Protein AF-A0A133ZW03-F1 (afdb_monomer)

Organism: NCBI:txid157687

pLDDT: mean 74.13, std 11.85, range [48.78, 93.44]

Solvent-accessible surface area (backbone atoms only — not comparable to full-atom values): 4042 Å² total; per-residue (Å²): 123,72,71,64,79,76,40,90,87,54,60,60,69,67,60,55,54,53,49,51,55,52,42,72,73,37,97,73,59,71,99,72,80,77,66,65,75,63,37,56,61,50,53,52,47,51,75,70,35,62,65,72,57,49,51,52,52,55,60,61,73,73,110

Secondary structure (DSSP, 8-state):
-HHHHTSTTSPPHHHHHHHHHHHHT-SS--S----STTHHHHHHHHHHS-HHHHHHHHHHHT-

Foldseek 3Di:
DVVVVPDPPWFDCVQVVVVVVVQVPDPDHDPDDQTTDCSVVLVVVPVVDPVVVNVVVVVVVVD

Sequence (63 aa):
MKKQYSGNMLSNPIVITKAISKAVNSRRPKARYLIGFMAKPLVFLHTILSARVFDKIMKSVSK

Nearest PDB structures (foldseek):
  6dtp-assembly1_B  TM=7.519E-01  e=9.033E+00  Homo sapiens

Structure (mmCIF, N/CA/C/O backbone):
data_AF-A0A133ZW03-F1
#
_entry.id   AF-A0A133ZW03-F1
#
loop_
_atom_site.group_PDB
_atom_site.id
_atom_site.type_symbol
_atom_site.label_atom_id
_atom_site.label_alt_id
_atom_site.label_comp_id
_atom_site.label_asym_id
_atom_site.label_entity_id
_atom_site.label_seq_id
_atom_site.pdbx_PDB_ins_code
_atom_site.Cartn_x
_atom_site.Cartn_y
_atom_site.Cartn_z
_atom_site.occupancy
_atom_site.B_iso_or_equiv
_atom_site.auth_seq_id
_atom_site.auth_comp_id
_atom_site.auth_asym_id
_atom_site.auth_atom_id
_atom_site.pdbx_PDB_model_num
ATOM 1 N N . MET A 1 1 ? 7.621 -20.195 7.386 1.00 51.16 1 MET A N 1
ATOM 2 C CA . MET A 1 1 ? 6.363 -19.409 7.438 1.00 51.16 1 MET A CA 1
ATOM 3 C C . MET A 1 1 ? 6.297 -18.404 8.599 1.00 51.16 1 MET A C 1
ATOM 5 O O . MET A 1 1 ? 5.919 -17.274 8.346 1.00 51.16 1 MET A O 1
ATOM 9 N N . LYS A 1 2 ? 6.695 -18.721 9.847 1.00 53.41 2 LYS A N 1
ATOM 10 C CA . LYS A 1 2 ? 6.582 -17.760 10.978 1.00 53.41 2 LYS A CA 1
ATOM 11 C C . LYS A 1 2 ? 7.503 -16.521 10.906 1.00 53.41 2 LYS A C 1
ATOM 13 O O . LYS A 1 2 ? 7.111 -15.464 11.378 1.00 53.41 2 LYS A O 1
ATOM 18 N N . LYS A 1 3 ? 8.683 -16.621 10.273 1.00 54.22 3 LYS A N 1
ATOM 19 C CA . LYS A 1 3 ? 9.686 -15.530 10.211 1.00 54.22 3 LYS A CA 1
ATOM 20 C C . LYS A 1 3 ? 9.256 -14.277 9.430 1.00 54.22 3 LYS A C 1
ATOM 22 O O . LYS A 1 3 ? 9.827 -13.217 9.650 1.00 54.22 3 LYS A O 1
ATOM 27 N N . GLN A 1 4 ? 8.279 -14.380 8.527 1.00 56.03 4 GLN A N 1
ATOM 28 C CA . GLN A 1 4 ? 7.810 -13.226 7.746 1.00 56.03 4 GLN A CA 1
ATOM 29 C C . GLN A 1 4 ? 6.912 -12.301 8.574 1.00 56.03 4 GLN A C 1
ATOM 31 O O . GLN A 1 4 ? 7.001 -11.091 8.425 1.00 56.03 4 GLN A O 1
ATOM 36 N N . TYR A 1 5 ? 6.113 -12.859 9.491 1.00 54.53 5 TYR A N 1
ATOM 37 C CA . TYR A 1 5 ? 5.195 -12.102 10.351 1.00 54.53 5 TYR A CA 1
ATOM 38 C C . TYR A 1 5 ? 5.890 -11.372 11.507 1.00 54.53 5 TYR A C 1
ATOM 40 O O . TYR A 1 5 ? 5.321 -10.446 12.073 1.00 54.53 5 TYR A O 1
ATOM 48 N N . SER A 1 6 ? 7.112 -11.781 11.857 1.00 57.97 6 SER A N 1
ATOM 49 C CA . SER A 1 6 ? 7.906 -11.191 12.940 1.00 57.97 6 SER A CA 1
ATOM 50 C C . SER A 1 6 ? 8.829 -10.049 12.491 1.00 57.97 6 SER A C 1
ATOM 52 O O . SER A 1 6 ? 9.570 -9.524 13.314 1.00 57.97 6 SER A O 1
ATOM 54 N N . GLY A 1 7 ? 8.850 -9.695 11.200 1.00 56.81 7 GLY A N 1
ATOM 55 C CA . GLY A 1 7 ? 9.722 -8.648 10.654 1.00 56.81 7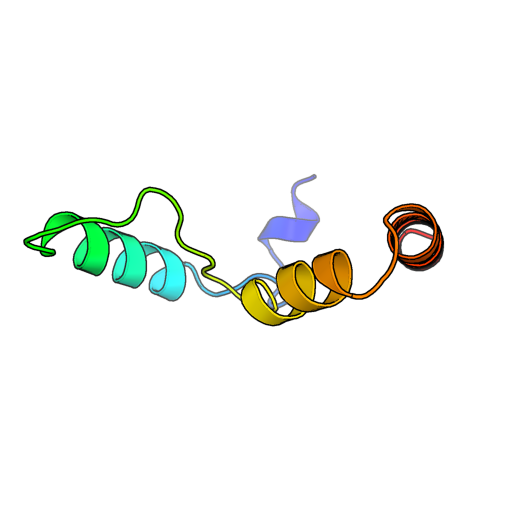 GLY A CA 1
ATOM 56 C C . GLY A 1 7 ? 8.997 -7.321 10.399 1.00 56.81 7 GLY A C 1
ATOM 57 O O . GLY A 1 7 ? 7.859 -7.311 9.940 1.00 56.81 7 GLY A O 1
ATOM 58 N N . ASN A 1 8 ? 9.698 -6.195 10.582 1.00 57.50 8 ASN A N 1
ATOM 59 C CA . ASN A 1 8 ? 9.218 -4.823 10.301 1.00 57.50 8 ASN A CA 1
ATOM 60 C C . ASN A 1 8 ? 8.916 -4.530 8.814 1.00 57.50 8 ASN A C 1
ATOM 62 O O . ASN A 1 8 ? 8.596 -3.401 8.452 1.00 57.50 8 ASN A O 1
ATOM 66 N N . MET A 1 9 ? 9.052 -5.524 7.938 1.00 55.28 9 MET A N 1
ATOM 67 C CA . MET A 1 9 ? 8.857 -5.389 6.494 1.00 55.28 9 MET A CA 1
ATOM 68 C C . MET A 1 9 ? 7.370 -5.409 6.097 1.00 55.28 9 MET A C 1
ATOM 70 O O . MET A 1 9 ? 7.010 -4.952 5.013 1.00 55.28 9 MET A O 1
ATOM 74 N N . LEU A 1 10 ? 6.497 -5.919 6.972 1.00 61.66 10 LEU A N 1
ATOM 75 C CA . LEU A 1 10 ? 5.047 -5.907 6.788 1.00 61.66 10 LEU A CA 1
ATOM 76 C C . LEU A 1 10 ? 4.440 -4.624 7.364 1.00 61.66 10 LEU A C 1
ATOM 78 O O . LEU A 1 10 ? 4.847 -4.133 8.416 1.00 61.66 10 LEU A O 1
ATOM 82 N N . SER A 1 11 ? 3.431 -4.084 6.678 1.00 66.19 11 SER A N 1
ATOM 83 C CA . SER A 1 11 ? 2.701 -2.911 7.161 1.00 66.19 11 SER A CA 1
ATOM 84 C C . SER A 1 11 ? 2.096 -3.176 8.535 1.00 66.19 11 SER A C 1
ATOM 86 O O . SER A 1 11 ? 1.445 -4.201 8.737 1.00 66.19 11 SER A O 1
ATOM 88 N N . ASN A 1 12 ? 2.271 -2.216 9.446 1.00 72.69 12 ASN A N 1
ATOM 89 C CA . ASN A 1 12 ? 1.735 -2.292 10.798 1.00 72.69 12 ASN A CA 1
ATOM 90 C C . ASN A 1 12 ? 0.217 -2.598 10.761 1.00 72.69 12 ASN A C 1
ATOM 92 O O . ASN A 1 12 ? -0.501 -1.986 9.957 1.00 72.69 12 ASN A O 1
ATOM 96 N N . PRO A 1 13 ? -0.288 -3.507 11.620 1.00 78.31 13 PRO A N 1
ATOM 97 C CA . PRO A 1 13 ? -1.703 -3.888 11.672 1.00 78.31 13 PRO A CA 1
ATOM 98 C C . PRO A 1 13 ? -2.665 -2.697 11.791 1.00 78.31 13 PRO A C 1
ATOM 100 O O . PRO A 1 13 ? -3.799 -2.778 11.316 1.00 78.31 13 PRO A O 1
ATOM 103 N N . ILE A 1 14 ? -2.210 -1.555 12.317 1.00 82.56 14 ILE A N 1
ATOM 104 C CA . ILE A 1 14 ? -3.000 -0.320 12.390 1.00 82.56 14 ILE A CA 1
ATOM 105 C C . ILE A 1 14 ? -3.483 0.194 11.026 1.00 82.56 14 ILE A C 1
ATOM 107 O O . ILE A 1 14 ? -4.516 0.855 10.926 1.00 82.56 14 ILE A O 1
ATOM 111 N N . VAL A 1 15 ? -2.746 -0.092 9.951 1.00 83.50 15 VAL A N 1
ATOM 112 C CA . VAL A 1 15 ? -3.112 0.327 8.592 1.00 83.50 15 VAL A CA 1
ATOM 113 C C . VAL A 1 15 ? -4.332 -0.463 8.109 1.00 83.50 15 VAL A C 1
ATOM 115 O O . VAL A 1 15 ? -5.233 0.101 7.485 1.00 83.50 15 VAL A O 1
ATOM 118 N N . ILE A 1 16 ? -4.390 -1.752 8.452 1.00 83.69 16 ILE A N 1
ATOM 119 C CA . ILE A 1 16 ? -5.501 -2.644 8.113 1.00 83.69 16 ILE A CA 1
ATOM 120 C C . ILE A 1 16 ? -6.738 -2.261 8.928 1.00 83.69 16 ILE A C 1
ATOM 122 O O . ILE A 1 16 ? -7.809 -2.066 8.354 1.00 83.69 16 ILE A O 1
ATOM 126 N N . THR A 1 17 ? -6.600 -2.068 10.242 1.00 88.12 17 THR A N 1
ATOM 127 C CA . THR A 1 17 ? -7.738 -1.721 11.111 1.00 88.12 17 THR A CA 1
ATOM 128 C C . THR A 1 17 ? -8.362 -0.374 10.741 1.00 88.12 17 THR A C 1
ATOM 130 O O . THR A 1 17 ? -9.587 -0.265 10.671 1.00 88.12 17 THR A O 1
ATOM 133 N N . LYS A 1 18 ? -7.551 0.637 10.396 1.00 87.81 18 LYS A N 1
ATOM 134 C CA . LYS A 1 18 ? -8.047 1.925 9.876 1.00 87.81 18 LYS A CA 1
ATOM 135 C C . LYS A 1 18 ? -8.838 1.763 8.584 1.00 87.81 18 LYS A C 1
ATOM 137 O O . LYS A 1 18 ? -9.861 2.422 8.402 1.00 87.81 18 LYS A O 1
ATOM 142 N N . ALA A 1 19 ? -8.377 0.904 7.681 1.00 87.38 19 ALA A N 1
ATOM 143 C CA . ALA A 1 19 ? -9.074 0.677 6.427 1.00 87.38 19 ALA A CA 1
ATOM 144 C C . ALA A 1 19 ? -10.406 -0.058 6.624 1.00 87.38 19 ALA A C 1
ATOM 146 O O . ALA A 1 19 ? -11.391 0.324 5.995 1.00 87.38 19 ALA A O 1
ATOM 147 N N . ILE A 1 20 ? -10.458 -1.034 7.536 1.00 88.31 20 ILE A N 1
ATOM 148 C CA . ILE A 1 20 ? -11.702 -1.714 7.927 1.00 88.31 20 ILE A CA 1
ATOM 149 C C . ILE A 1 20 ? -12.681 -0.705 8.532 1.00 88.31 20 ILE A C 1
ATOM 151 O O . ILE A 1 20 ? -13.811 -0.598 8.062 1.00 88.31 20 ILE A O 1
ATOM 155 N N . SER A 1 21 ? -12.235 0.105 9.496 1.00 91.38 21 SER A N 1
ATOM 156 C CA . SER A 1 21 ? -13.069 1.153 10.100 1.00 91.38 21 SER A CA 1
ATOM 157 C C . SER A 1 21 ? -13.607 2.132 9.047 1.00 91.38 21 SER A C 1
ATOM 159 O O . SER A 1 21 ? -14.794 2.458 9.036 1.00 91.38 21 SER A O 1
ATOM 161 N N . LYS A 1 22 ? -12.775 2.540 8.082 1.00 88.75 22 LYS A N 1
ATOM 162 C CA . LYS A 1 22 ? -13.199 3.397 6.967 1.00 88.75 22 LYS A CA 1
ATOM 163 C C . LYS A 1 22 ? -14.200 2.714 6.031 1.00 88.75 22 LYS A C 1
ATOM 165 O O . LYS A 1 22 ? -15.066 3.392 5.486 1.00 88.75 22 LYS A O 1
ATOM 170 N N . ALA A 1 23 ? -14.065 1.412 5.798 1.00 88.88 23 ALA A N 1
ATOM 171 C CA . ALA A 1 23 ? -14.980 0.660 4.948 1.00 88.88 23 ALA A CA 1
ATOM 172 C C . ALA A 1 23 ? -16.366 0.537 5.592 1.00 88.88 23 ALA A C 1
ATOM 174 O O . ALA A 1 23 ? -17.358 0.818 4.924 1.00 88.88 23 ALA A O 1
ATOM 175 N N . VAL A 1 24 ? -16.418 0.207 6.887 1.00 91.88 24 VAL A N 1
ATOM 176 C CA . VAL A 1 24 ? -17.668 0.056 7.652 1.00 91.88 24 VAL A CA 1
ATOM 177 C C . VAL A 1 24 ? -18.417 1.384 7.777 1.00 91.88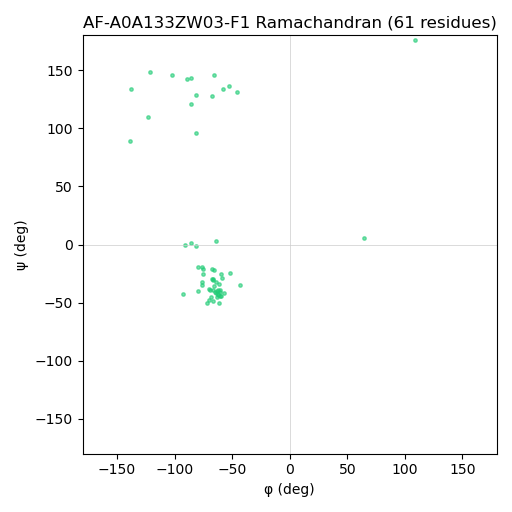 24 VAL A C 1
ATOM 179 O O . VAL A 1 24 ? -19.628 1.423 7.599 1.00 91.88 24 VAL A O 1
ATOM 182 N N . ASN A 1 25 ? -17.703 2.488 8.011 1.00 93.44 25 ASN A N 1
ATOM 183 C CA . ASN A 1 25 ? -18.314 3.815 8.151 1.00 93.44 25 ASN A CA 1
ATOM 184 C C . ASN A 1 25 ? -18.637 4.507 6.809 1.00 93.44 25 ASN A C 1
ATOM 186 O O . ASN A 1 25 ? -19.141 5.630 6.792 1.00 93.44 25 ASN A O 1
ATOM 190 N N . SER A 1 26 ? -18.325 3.891 5.664 1.00 91.31 26 SER A N 1
ATOM 191 C CA . SER A 1 26 ? -18.565 4.501 4.354 1.00 91.31 26 SER A CA 1
ATOM 192 C C . SER A 1 26 ? -20.013 4.317 3.907 1.00 91.31 26 SER A C 1
ATOM 194 O O . SER A 1 26 ? -20.493 3.195 3.783 1.00 91.31 26 SER A O 1
ATOM 196 N N . ARG A 1 27 ? -20.673 5.411 3.508 1.00 90.69 27 ARG A N 1
ATOM 197 C CA . ARG A 1 27 ? -22.009 5.374 2.880 1.00 90.69 27 ARG A CA 1
ATOM 198 C C . ARG A 1 27 ? -22.045 4.564 1.575 1.00 90.69 2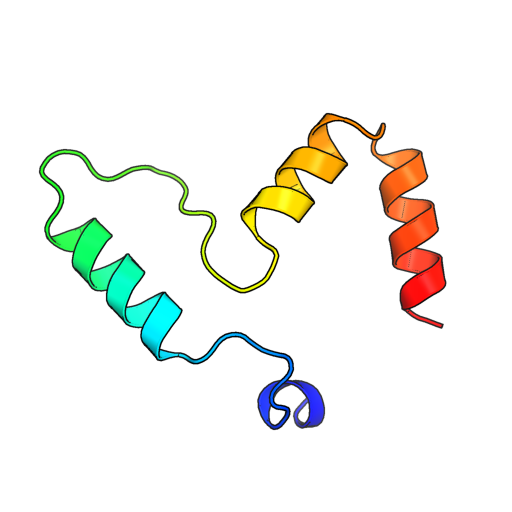7 ARG A C 1
ATOM 200 O O . ARG A 1 27 ? -23.103 4.098 1.169 1.00 90.69 27 ARG A O 1
ATOM 207 N N . ARG A 1 28 ? -20.903 4.437 0.888 1.00 88.44 28 ARG A N 1
ATOM 208 C CA . ARG A 1 28 ? -20.723 3.622 -0.325 1.00 88.44 28 ARG A CA 1
ATOM 209 C C . ARG A 1 28 ? -19.371 2.903 -0.251 1.00 88.44 28 ARG A C 1
ATOM 211 O O . ARG A 1 28 ? -18.354 3.479 -0.656 1.00 88.44 28 ARG A O 1
ATOM 218 N N . PRO A 1 29 ? -19.302 1.699 0.338 1.00 86.88 29 PRO A N 1
ATOM 219 C CA . PRO A 1 29 ? -18.051 0.955 0.433 1.00 86.88 29 PRO A CA 1
ATOM 220 C C . PRO A 1 29 ? -17.557 0.538 -0.961 1.00 86.88 29 PRO A C 1
ATOM 222 O O . PRO A 1 29 ? -18.344 0.266 -1.866 1.00 86.88 29 PRO A O 1
ATOM 225 N N . LYS A 1 30 ? -16.235 0.510 -1.154 1.00 85.00 30 LYS A N 1
ATOM 226 C CA . LYS A 1 30 ? -15.615 0.027 -2.397 1.00 85.00 30 LYS A CA 1
ATOM 227 C C . LYS A 1 30 ? -15.448 -1.489 -2.323 1.00 85.00 30 LYS A C 1
ATOM 229 O O . LYS A 1 30 ? -15.069 -2.011 -1.287 1.00 85.00 30 LYS A O 1
ATOM 234 N N . ALA A 1 31 ? -15.629 -2.193 -3.438 1.00 84.44 31 ALA A N 1
ATOM 235 C CA . ALA A 1 31 ? -15.426 -3.645 -3.479 1.00 84.44 31 ALA A CA 1
ATOM 236 C C . ALA A 1 31 ? -13.954 -4.071 -3.287 1.00 84.44 31 ALA A C 1
ATOM 238 O O . ALA A 1 31 ? -13.682 -5.211 -2.928 1.00 84.44 31 ALA A O 1
ATOM 239 N N . ARG A 1 32 ? -12.986 -3.174 -3.538 1.00 83.75 32 ARG A N 1
ATOM 240 C CA . ARG A 1 32 ? -11.549 -3.451 -3.378 1.00 83.75 32 ARG A CA 1
ATOM 241 C C . ARG A 1 32 ? -10.827 -2.282 -2.725 1.00 83.75 32 ARG A C 1
ATOM 243 O O . ARG A 1 32 ? -10.973 -1.134 -3.152 1.00 83.75 32 ARG A O 1
ATOM 250 N N . TYR A 1 33 ? -9.991 -2.598 -1.742 1.00 81.94 33 TYR A N 1
ATOM 251 C CA . TYR A 1 33 ? -9.157 -1.634 -1.037 1.00 81.94 33 TYR A CA 1
ATOM 252 C C . TYR A 1 33 ? -7.684 -2.042 -1.135 1.00 81.94 33 TYR A C 1
ATOM 254 O O . TYR A 1 33 ? -7.255 -3.015 -0.525 1.00 81.94 33 TYR A O 1
ATOM 262 N N . LEU A 1 34 ? -6.901 -1.276 -1.900 1.00 81.19 34 LEU A N 1
ATOM 263 C CA . LEU A 1 34 ? -5.445 -1.426 -1.967 1.00 81.19 34 LEU A CA 1
ATOM 264 C C . LEU A 1 34 ? -4.816 -0.712 -0.769 1.00 81.19 34 LEU A C 1
ATOM 266 O O . LEU A 1 34 ? -4.647 0.511 -0.781 1.00 81.19 34 LEU A O 1
ATOM 270 N N . ILE A 1 35 ? -4.546 -1.486 0.280 1.00 78.56 35 ILE A N 1
ATOM 271 C CA . ILE A 1 35 ? -4.057 -1.037 1.587 1.00 78.56 35 ILE A CA 1
ATOM 272 C C . ILE A 1 35 ? -2.725 -1.739 1.871 1.00 78.56 35 ILE A C 1
ATOM 274 O O . ILE A 1 35 ? -2.534 -2.879 1.460 1.00 78.56 35 ILE A O 1
ATOM 278 N N . GLY A 1 36 ? -1.826 -1.077 2.597 1.00 77.81 36 GLY A N 1
ATOM 279 C CA . GLY A 1 36 ? -0.531 -1.635 2.987 1.00 77.81 36 GLY A CA 1
ATOM 280 C C . GLY A 1 36 ? 0.643 -0.997 2.249 1.00 77.81 36 GLY A C 1
ATOM 281 O O . GLY A 1 36 ? 0.473 -0.131 1.386 1.00 77.81 36 GLY A O 1
ATOM 282 N N . PHE A 1 37 ? 1.852 -1.407 2.632 1.00 66.75 37 PHE A N 1
ATOM 283 C CA . PHE A 1 37 ? 3.084 -0.929 2.012 1.00 66.75 37 PHE A CA 1
ATOM 284 C C . PHE A 1 37 ? 3.155 -1.439 0.566 1.00 66.75 37 PHE A C 1
ATOM 286 O O . PHE A 1 37 ? 2.950 -2.621 0.312 1.00 66.75 37 PHE A O 1
ATOM 293 N N . MET A 1 38 ? 3.384 -0.532 -0.387 1.00 67.62 38 MET A N 1
ATOM 294 C CA . MET A 1 38 ? 3.489 -0.811 -1.829 1.00 67.62 38 MET A CA 1
ATOM 295 C C . MET A 1 38 ? 2.232 -1.343 -2.556 1.00 67.62 38 MET A C 1
ATOM 297 O O . MET A 1 38 ? 2.297 -1.582 -3.757 1.00 67.62 38 MET A O 1
ATOM 301 N N . A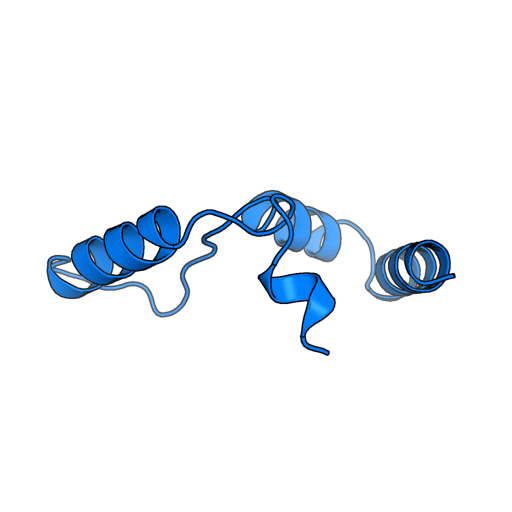LA A 1 39 ? 1.057 -1.436 -1.920 1.00 76.88 39 ALA A N 1
ATOM 302 C CA . ALA A 1 39 ? -0.136 -2.035 -2.546 1.00 76.88 39 ALA A CA 1
ATOM 303 C C . ALA A 1 39 ? -0.623 -1.326 -3.832 1.00 76.88 39 ALA A C 1
ATOM 305 O O . ALA A 1 39 ? -0.943 -1.970 -4.827 1.00 76.88 39 ALA A O 1
ATOM 306 N N . LYS A 1 40 ? -0.677 0.011 -3.835 1.00 75.94 40 LYS A N 1
ATOM 307 C CA . LYS A 1 40 ? -1.068 0.805 -5.015 1.00 75.94 40 LYS A CA 1
ATOM 308 C C . LYS A 1 40 ? -0.008 0.831 -6.125 1.00 75.94 40 LYS A C 1
ATOM 310 O O . LYS A 1 40 ? -0.385 0.571 -7.266 1.00 75.94 40 LYS A O 1
ATOM 315 N N . PRO A 1 41 ? 1.278 1.132 -5.842 1.00 77.44 41 PRO A N 1
ATOM 316 C CA . PRO A 1 41 ? 2.297 1.136 -6.885 1.00 77.44 41 PRO A CA 1
ATOM 317 C C . PRO A 1 41 ? 2.515 -0.254 -7.486 1.00 77.44 41 PRO A C 1
ATOM 319 O O . PRO A 1 41 ? 2.733 -0.327 -8.684 1.00 77.44 41 PRO A O 1
ATOM 32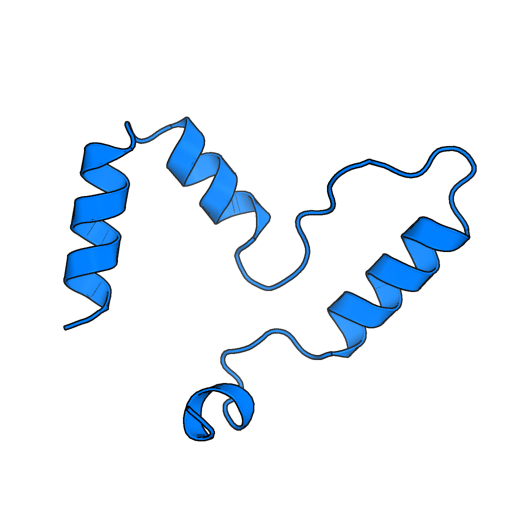2 N N . LEU A 1 42 ? 2.366 -1.350 -6.729 1.00 76.75 42 LEU A N 1
ATOM 323 C CA . LEU 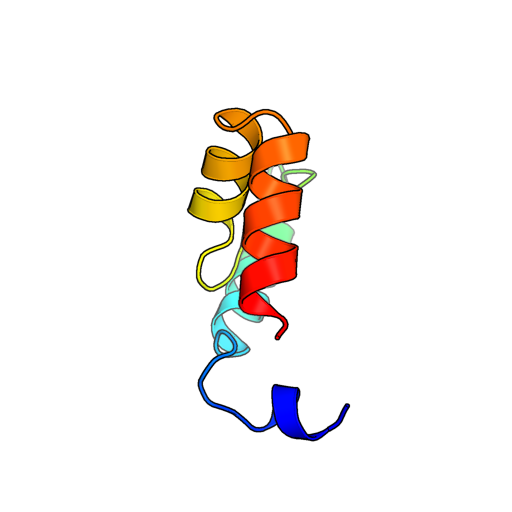A 1 42 ? 2.446 -2.709 -7.288 1.00 76.75 42 LEU A CA 1
ATOM 324 C C . LEU A 1 42 ? 1.347 -2.987 -8.314 1.00 76.75 42 LEU A C 1
ATOM 326 O O . LEU A 1 42 ? 1.633 -3.506 -9.388 1.00 76.75 42 LEU A O 1
ATOM 330 N N . VAL A 1 43 ? 0.100 -2.613 -8.014 1.00 75.94 43 VAL A N 1
ATOM 331 C CA . VAL A 1 43 ? -1.003 -2.784 -8.971 1.00 75.94 43 VAL A CA 1
ATOM 332 C C . VAL A 1 43 ? -0.815 -1.891 -10.191 1.00 75.94 43 VAL A C 1
ATOM 334 O O . VAL A 1 43 ? -1.042 -2.345 -11.304 1.00 75.94 43 VAL A O 1
ATOM 337 N N . PHE A 1 44 ? -0.338 -0.660 -10.001 1.00 79.88 44 PHE A N 1
ATOM 338 C CA . PHE A 1 44 ? -0.011 0.244 -11.104 1.00 79.88 44 PHE A CA 1
ATOM 339 C C . PHE A 1 44 ? 1.109 -0.314 -11.996 1.00 79.88 44 PHE A C 1
ATOM 341 O O . PHE A 1 44 ? 1.012 -0.307 -13.223 1.00 79.88 44 PHE A O 1
ATOM 348 N N . LEU A 1 45 ? 2.149 -0.866 -11.374 1.00 74.75 45 LEU A N 1
ATOM 349 C CA . LEU A 1 45 ? 3.268 -1.489 -12.061 1.00 74.75 45 LEU A CA 1
ATOM 350 C C . LEU A 1 45 ? 2.809 -2.728 -12.841 1.00 74.75 45 LEU A C 1
ATOM 352 O O . LEU A 1 45 ? 3.190 -2.884 -13.993 1.00 74.75 45 LEU A O 1
ATOM 356 N N . HIS A 1 46 ? 1.928 -3.552 -12.269 1.00 73.62 46 HIS A N 1
ATOM 357 C CA . HIS A 1 46 ? 1.312 -4.686 -12.963 1.00 73.62 46 HIS A CA 1
ATOM 358 C C . HIS A 1 46 ? 0.375 -4.263 -14.109 1.00 73.62 46 HIS A C 1
ATOM 360 O O . HIS A 1 46 ? 0.257 -4.976 -15.097 1.00 73.62 46 HIS A O 1
ATOM 366 N N . THR A 1 47 ? -0.287 -3.106 -14.016 1.00 75.81 47 THR A N 1
ATOM 367 C CA . THR A 1 47 ? -1.109 -2.592 -15.126 1.00 75.81 47 THR A CA 1
ATOM 368 C C . THR A 1 47 ? -0.282 -2.013 -16.273 1.00 75.81 47 THR A C 1
ATOM 370 O O . THR A 1 47 ? -0.759 -1.996 -17.402 1.00 75.81 47 THR A O 1
ATOM 373 N N . ILE A 1 48 ? 0.941 -1.542 -16.002 1.00 75.06 48 ILE A N 1
ATOM 374 C CA . ILE A 1 48 ? 1.831 -0.939 -17.008 1.00 75.06 48 ILE A CA 1
ATOM 375 C C . ILE A 1 48 ? 2.769 -1.974 -17.622 1.00 75.06 48 ILE A C 1
ATOM 377 O O . ILE A 1 48 ? 2.987 -1.978 -18.832 1.00 75.06 48 ILE A O 1
ATOM 381 N N . LEU A 1 49 ? 3.334 -2.859 -16.803 1.00 65.12 49 LEU A 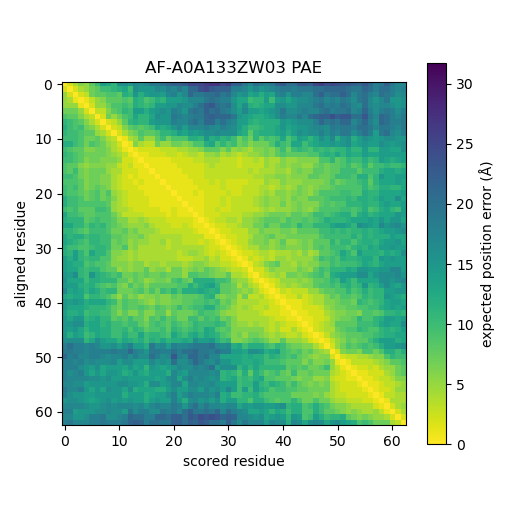N 1
ATOM 382 C CA . LEU A 1 49 ? 4.154 -3.958 -17.283 1.00 65.12 49 LEU A CA 1
ATOM 383 C C . LEU A 1 49 ? 3.256 -5.135 -17.648 1.00 65.12 49 LEU A C 1
ATOM 385 O O . LEU A 1 49 ? 2.576 -5.693 -16.795 1.00 65.12 49 LEU A O 1
ATOM 389 N N . SER A 1 50 ? 3.316 -5.559 -18.914 1.00 67.25 50 SER A N 1
ATOM 390 C CA . SER A 1 50 ? 2.726 -6.825 -19.358 1.00 67.25 50 SER A CA 1
ATOM 391 C C . SER A 1 50 ? 3.100 -7.942 -18.377 1.00 67.25 50 SER A C 1
ATOM 393 O O . SER A 1 50 ? 4.277 -8.075 -18.025 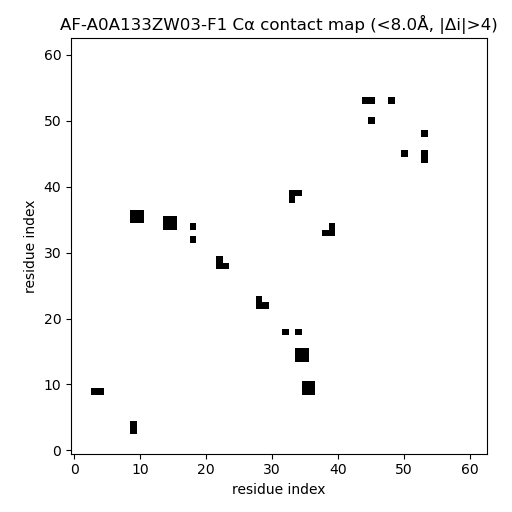1.00 67.25 50 SER A O 1
ATOM 395 N N . ALA A 1 51 ? 2.112 -8.732 -17.938 1.00 67.38 51 ALA A N 1
ATOM 396 C CA . ALA A 1 51 ? 2.217 -9.703 -16.840 1.00 67.38 51 ALA A CA 1
ATOM 397 C C . ALA A 1 51 ? 3.515 -10.540 -16.851 1.00 67.38 51 ALA A C 1
ATOM 399 O O . ALA A 1 51 ? 4.116 -10.779 -15.809 1.00 67.38 51 ALA A O 1
ATOM 400 N N . ARG A 1 52 ? 4.024 -10.880 -18.043 1.00 67.81 52 ARG A N 1
ATOM 401 C CA . ARG A 1 52 ? 5.263 -11.652 -18.240 1.00 67.81 52 ARG A CA 1
ATOM 402 C C . ARG A 1 52 ? 6.532 -10.987 -17.693 1.00 67.81 52 ARG A C 1
ATOM 404 O O . ARG A 1 52 ? 7.446 -11.692 -17.267 1.00 67.81 52 ARG A O 1
ATOM 411 N N . VAL A 1 53 ? 6.637 -9.658 -17.738 1.00 68.69 53 VAL A N 1
ATOM 412 C CA . VAL A 1 53 ? 7.821 -8.935 -17.234 1.00 68.69 53 VAL A CA 1
ATOM 413 C C . VAL A 1 53 ? 7.752 -8.800 -15.718 1.00 68.69 53 VAL A C 1
ATOM 415 O O . VAL A 1 53 ? 8.755 -9.014 -15.038 1.00 68.69 53 VAL A O 1
ATOM 418 N N . PHE A 1 54 ? 6.559 -8.530 -15.186 1.00 69.94 54 PHE A N 1
ATOM 419 C CA . PHE A 1 54 ? 6.324 -8.509 -13.745 1.00 69.94 54 PHE A CA 1
ATOM 420 C C . PHE A 1 54 ? 6.649 -9.869 -13.107 1.00 69.94 54 PHE A C 1
ATOM 422 O O . PHE A 1 54 ? 7.383 -9.925 -12.119 1.00 69.94 54 PHE A O 1
ATOM 429 N N . ASP A 1 55 ? 6.215 -10.964 -13.739 1.00 69.81 55 ASP A N 1
ATOM 430 C CA . ASP A 1 55 ? 6.515 -12.324 -13.287 1.00 69.81 55 ASP A CA 1
ATOM 431 C C . ASP A 1 55 ? 8.019 -12.628 -13.304 1.00 69.81 55 ASP A C 1
ATOM 433 O O . ASP A 1 55 ? 8.534 -13.242 -12.368 1.00 69.81 55 ASP A O 1
ATOM 437 N N . LYS A 1 56 ? 8.764 -12.162 -14.319 1.00 74.12 56 LYS A N 1
ATOM 438 C CA . LYS A 1 56 ? 10.232 -12.311 -14.357 1.00 74.12 56 LYS A CA 1
ATOM 439 C C . LYS A 1 56 ? 10.922 -11.581 -13.203 1.00 74.12 56 LYS A C 1
ATOM 441 O O . LYS A 1 56 ? 11.831 -12.147 -12.597 1.00 74.12 56 LYS A O 1
ATOM 446 N N . ILE A 1 57 ? 10.494 -10.358 -12.885 1.00 74.19 57 ILE A N 1
ATOM 447 C CA . ILE A 1 57 ? 11.073 -9.561 -11.793 1.00 74.19 57 ILE A CA 1
ATOM 448 C C . ILE A 1 57 ? 10.778 -10.219 -10.444 1.00 74.19 57 ILE A C 1
ATOM 450 O O . ILE A 1 57 ? 11.697 -10.444 -9.659 1.00 74.19 57 ILE A O 1
ATOM 454 N N . MET A 1 58 ? 9.524 -10.601 -10.190 1.00 73.00 58 MET A N 1
ATOM 455 C CA . MET A 1 58 ? 9.142 -11.267 -8.940 1.00 73.00 58 MET A CA 1
ATOM 456 C C . MET A 1 58 ? 9.878 -12.596 -8.744 1.00 73.00 58 MET A C 1
ATOM 458 O O . MET A 1 58 ? 10.345 -12.888 -7.643 1.00 73.00 58 MET A O 1
ATOM 462 N N . LYS A 1 59 ? 10.062 -13.376 -9.816 1.00 75.81 59 LYS A N 1
ATOM 463 C CA . LYS A 1 59 ? 10.822 -14.632 -9.765 1.00 75.81 59 LYS A CA 1
ATOM 464 C C . LYS A 1 59 ? 12.312 -14.408 -9.480 1.00 75.81 59 LYS A C 1
ATOM 466 O O . LYS A 1 59 ? 12.932 -15.257 -8.850 1.00 75.81 59 LYS A O 1
ATOM 471 N N . SER A 1 60 ? 12.870 -13.267 -9.895 1.00 68.75 60 SER A N 1
ATOM 472 C CA . SER A 1 60 ? 14.253 -12.876 -9.591 1.00 68.75 60 SER A CA 1
ATOM 473 C C . SER A 1 60 ? 14.442 -12.371 -8.160 1.00 68.75 60 SER A C 1
ATOM 475 O O . SER A 1 60 ? 15.514 -12.563 -7.604 1.00 68.75 60 SER A O 1
ATOM 477 N N . VAL A 1 61 ? 13.433 -11.723 -7.570 1.00 65.06 61 VAL A N 1
ATOM 478 C CA . VAL A 1 61 ? 13.4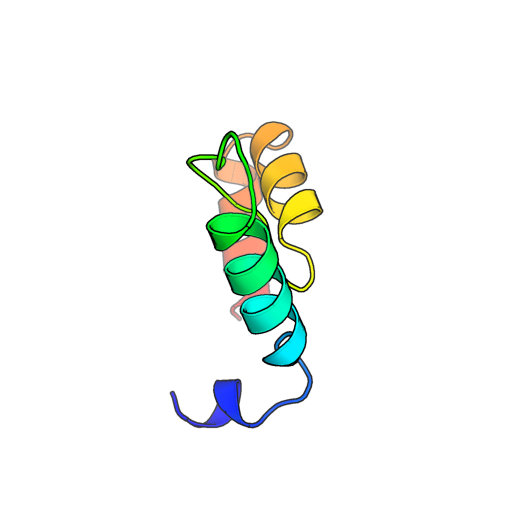83 -11.201 -6.189 1.00 65.06 61 VAL A CA 1
ATOM 479 C C . VAL A 1 61 ? 13.340 -12.320 -5.147 1.00 65.06 61 VAL A C 1
ATOM 481 O O . VAL A 1 61 ? 13.743 -12.156 -4.002 1.00 65.06 61 VAL A O 1
ATOM 484 N N . SER A 1 62 ? 12.774 -13.466 -5.535 1.00 56.34 62 SER A N 1
ATOM 485 C CA . SER A 1 62 ? 12.571 -14.620 -4.650 1.00 56.34 62 SER A CA 1
ATOM 486 C C . SER A 1 62 ? 13.778 -15.574 -4.550 1.00 56.34 62 SER A C 1
ATOM 488 O O . SER A 1 62 ? 13.649 -16.606 -3.886 1.00 56.34 62 SER A O 1
ATOM 490 N N . LYS A 1 63 ? 14.901 -15.284 -5.220 1.00 48.78 63 LYS A N 1
ATOM 491 C CA . LYS A 1 63 ? 16.146 -16.061 -5.122 1.00 48.78 63 LYS A CA 1
ATOM 492 C C . LYS A 1 63 ? 17.072 -15.437 -4.085 1.00 48.78 63 LYS A C 1
ATOM 494 O O . LYS A 1 63 ? 17.658 -16.221 -3.311 1.00 48.78 63 LYS A O 1
#

Mean predicted aligned error: 9.72 Å

Radius of gyration: 15.08 Å; Cα contacts (8 Å, |Δi|>4): 22; chains: 1; bounding box: 38×25×32 Å